Protein AF-A0A519E6S2-F1 (afdb_monomer_lite)

Secondary structure (DSSP, 8-state):
-------STTT-HHHHHHHHHH-TTS---PPPPTT----TTTTTS--HHHHHHHHHHHHT---

Sequence (63 aa):
MAFSADDGAHNRDDVYAEVATRHSGDDVIIPPCSSAVSSDTVETAPTQRDRHLQPIVEHCRMG

Structure (mmCIF, N/CA/C/O backbone):
data_AF-A0A519E6S2-F1
#
_entry.id   AF-A0A519E6S2-F1
#
loop_
_atom_site.group_PDB
_atom_site.id
_atom_site.type_symbol
_atom_site.label_atom_id
_atom_site.label_alt_id
_atom_site.label_comp_id
_atom_site.label_asym_id
_atom_site.label_entity_id
_atom_site.label_seq_id
_atom_site.pdbx_PDB_ins_code
_atom_site.Cartn_x
_atom_site.Cartn_y
_atom_site.Cartn_z
_atom_site.occupancy
_atom_site.B_iso_or_equiv
_atom_site.auth_seq_id
_atom_site.auth_comp_id
_atom_site.auth_asym_id
_atom_site.auth_atom_id
_atom_site.pdbx_PDB_model_num
ATOM 1 N N . MET A 1 1 ? 10.065 22.592 -2.164 1.00 36.50 1 MET A N 1
ATOM 2 C CA . MET A 1 1 ? 9.162 21.575 -1.592 1.00 36.50 1 MET A CA 1
ATOM 3 C C . MET A 1 1 ? 9.003 20.516 -2.667 1.00 36.50 1 MET A C 1
ATOM 5 O O . MET A 1 1 ? 8.360 20.788 -3.670 1.00 36.50 1 MET A O 1
ATOM 9 N N . ALA A 1 2 ? 9.768 19.428 -2.581 1.00 42.38 2 ALA A N 1
ATOM 10 C CA . ALA A 1 2 ? 9.805 18.412 -3.628 1.00 42.38 2 ALA A CA 1
ATOM 11 C C . ALA A 1 2 ? 8.688 17.401 -3.356 1.00 42.38 2 ALA A C 1
ATOM 13 O O . ALA A 1 2 ? 8.761 16.654 -2.387 1.00 42.38 2 ALA A O 1
ATOM 14 N N . PHE A 1 3 ? 7.643 17.430 -4.182 1.00 43.44 3 PHE A N 1
ATOM 15 C CA . PHE A 1 3 ? 6.704 16.323 -4.305 1.00 43.44 3 PHE A CA 1
ATOM 16 C C . PHE A 1 3 ? 7.479 15.201 -4.993 1.00 43.44 3 PHE A C 1
ATOM 18 O O . PHE A 1 3 ? 7.792 15.310 -6.180 1.00 43.44 3 PHE A 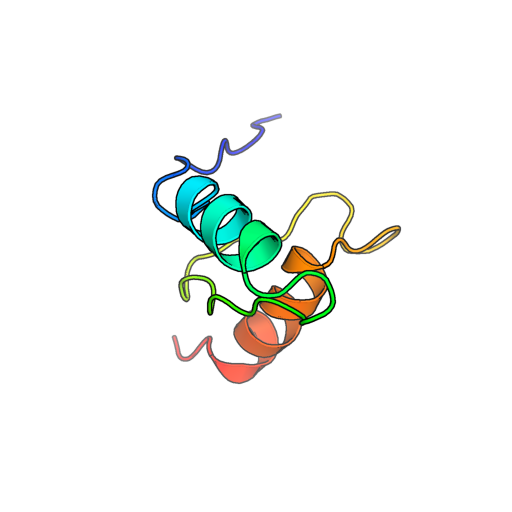O 1
ATOM 25 N N . SER A 1 4 ? 7.904 14.190 -4.240 1.00 47.72 4 SER A N 1
ATOM 26 C CA . SER A 1 4 ? 8.521 13.004 -4.828 1.00 47.72 4 SER A CA 1
ATOM 27 C C . SER A 1 4 ? 7.444 12.306 -5.648 1.00 47.72 4 SER A C 1
ATOM 29 O O . SER A 1 4 ? 6.604 11.603 -5.094 1.00 47.72 4 SER A O 1
ATOM 31 N N . ALA A 1 5 ? 7.418 12.561 -6.955 1.00 50.50 5 ALA A N 1
ATOM 32 C CA . ALA A 1 5 ? 6.620 11.773 -7.874 1.00 50.50 5 ALA A CA 1
ATOM 33 C C . ALA A 1 5 ? 7.140 10.334 -7.778 1.00 50.50 5 ALA A C 1
ATOM 35 O O . ALA A 1 5 ? 8.271 10.052 -8.173 1.00 50.50 5 ALA A O 1
ATOM 36 N N . ASP A 1 6 ? 6.347 9.455 -7.168 1.00 55.31 6 ASP A N 1
ATOM 37 C CA . ASP A 1 6 ? 6.498 8.012 -7.319 1.00 55.31 6 ASP A CA 1
ATOM 38 C C . ASP A 1 6 ? 6.570 7.748 -8.831 1.00 55.31 6 ASP A C 1
ATOM 40 O O . ASP A 1 6 ? 5.683 8.177 -9.567 1.00 55.31 6 ASP A O 1
ATOM 44 N N . ASP A 1 7 ? 7.647 7.121 -9.313 1.00 60.00 7 ASP A N 1
ATOM 45 C CA . ASP A 1 7 ? 7.919 6.903 -10.750 1.00 60.00 7 ASP A CA 1
ATOM 46 C C . ASP A 1 7 ? 6.844 6.032 -11.441 1.00 60.00 7 ASP A C 1
ATOM 48 O O . ASP A 1 7 ? 6.939 5.699 -12.617 1.00 60.00 7 ASP A O 1
ATOM 52 N N . GLY A 1 8 ? 5.801 5.610 -10.718 1.00 61.19 8 GLY A N 1
ATOM 53 C CA . GLY A 1 8 ? 4.686 4.840 -11.255 1.00 61.19 8 GLY A CA 1
ATOM 54 C C . GLY A 1 8 ? 5.043 3.388 -11.567 1.00 61.19 8 GLY A C 1
ATOM 55 O O . GLY A 1 8 ? 4.141 2.585 -11.802 1.00 61.19 8 GLY A O 1
ATOM 56 N N . ALA A 1 9 ? 6.324 3.007 -11.479 1.00 64.50 9 ALA A N 1
ATOM 57 C CA . ALA A 1 9 ? 6.831 1.654 -11.713 1.00 64.50 9 ALA A CA 1
ATOM 58 C C . ALA A 1 9 ? 6.101 0.566 -10.897 1.00 64.50 9 ALA A C 1
ATOM 60 O O . ALA A 1 9 ? 6.105 -0.611 -11.268 1.00 64.50 9 ALA A O 1
ATOM 61 N N . HIS A 1 10 ? 5.449 0.954 -9.798 1.00 64.88 10 HIS A N 1
ATOM 62 C CA . HIS A 1 10 ? 4.717 0.060 -8.903 1.00 64.88 10 HIS A CA 1
ATOM 63 C C . HIS A 1 10 ? 3.222 0.373 -8.780 1.00 64.88 10 HIS A C 1
ATOM 65 O O . HIS A 1 10 ? 2.546 -0.315 -8.019 1.00 64.88 10 HIS A O 1
ATOM 71 N N . ASN A 1 11 ? 2.686 1.368 -9.500 1.00 69.62 11 ASN A N 1
ATOM 72 C CA . ASN A 1 11 ? 1.278 1.750 -9.347 1.00 69.62 11 ASN A CA 1
ATOM 73 C C . ASN A 1 11 ? 0.318 0.675 -9.889 1.00 69.62 11 ASN A C 1
ATOM 75 O O . ASN A 1 11 ? -0.786 0.541 -9.377 1.00 69.62 11 ASN A O 1
ATOM 79 N N . ARG A 1 12 ? 0.769 -0.132 -10.871 1.00 73.44 12 ARG A N 1
ATOM 80 C CA . ARG A 1 12 ? 0.032 -1.264 -11.479 1.00 73.44 12 ARG A CA 1
ATOM 81 C C . ARG A 1 12 ? -1.474 -0.991 -11.645 1.00 73.44 12 ARG A C 1
ATOM 83 O O . ARG A 1 12 ? -2.307 -1.845 -11.335 1.00 73.44 12 ARG A O 1
ATOM 90 N N . ASP A 1 13 ? -1.823 0.209 -12.109 1.00 75.31 13 ASP A N 1
ATOM 91 C CA . ASP A 1 13 ? -3.220 0.641 -12.260 1.00 75.31 13 ASP A CA 1
ATOM 92 C C . ASP A 1 13 ? -3.997 -0.277 -13.209 1.00 75.31 13 ASP A C 1
ATOM 94 O O . ASP A 1 13 ? -5.187 -0.524 -13.025 1.00 75.31 13 ASP A O 1
ATOM 98 N N . ASP A 1 14 ? -3.302 -0.811 -14.213 1.00 76.81 14 ASP A N 1
ATOM 99 C CA . ASP A 1 14 ? -3.812 -1.800 -15.152 1.00 76.81 14 ASP A CA 1
ATOM 100 C C . ASP A 1 14 ? -4.260 -3.076 -14.432 1.00 76.81 14 ASP A C 1
ATOM 102 O O . ASP A 1 14 ? -5.377 -3.534 -14.658 1.00 76.81 14 ASP A O 1
ATOM 106 N N . VAL A 1 15 ? -3.453 -3.597 -13.503 1.00 79.00 15 VAL A N 1
ATOM 107 C CA . VAL A 1 15 ? -3.802 -4.769 -12.683 1.00 79.00 15 VAL A CA 1
ATOM 108 C C . VAL A 1 15 ? -4.974 -4.455 -11.757 1.00 79.00 15 VAL A C 1
ATOM 110 O O . VAL A 1 15 ? -5.898 -5.258 -11.649 1.00 79.00 15 VAL A O 1
ATOM 113 N N . TYR A 1 16 ? -4.989 -3.279 -11.126 1.00 74.88 16 TYR A N 1
ATOM 114 C CA . TYR A 1 16 ? -6.121 -2.854 -10.299 1.00 74.88 16 TYR A CA 1
ATOM 115 C C . TYR A 1 16 ? -7.429 -2.803 -11.097 1.00 74.88 16 TYR A C 1
ATOM 117 O O . TYR A 1 16 ? -8.444 -3.337 -10.645 1.00 74.88 16 TYR A O 1
ATOM 125 N N . ALA A 1 17 ? -7.411 -2.224 -12.300 1.00 79.38 17 ALA A N 1
ATOM 126 C CA . ALA A 1 17 ? -8.579 -2.164 -13.176 1.00 79.38 17 ALA A CA 1
ATOM 127 C C . ALA A 1 17 ? -9.037 -3.562 -13.633 1.00 79.38 17 ALA A C 1
ATOM 129 O O . ALA A 1 17 ? -10.235 -3.861 -13.661 1.00 79.38 17 ALA A O 1
ATOM 130 N N . GLU A 1 18 ? -8.088 -4.440 -13.957 1.00 82.88 18 GLU A N 1
ATOM 131 C CA . GLU A 1 18 ? -8.332 -5.811 -14.409 1.00 82.88 18 GLU A CA 1
ATOM 132 C C . GLU A 1 18 ? -8.963 -6.683 -13.310 1.00 82.88 18 GLU A C 1
ATOM 134 O O . GLU A 1 18 ? -9.891 -7.459 -13.573 1.00 82.88 18 GLU A O 1
ATOM 139 N N . VAL A 1 19 ? -8.492 -6.528 -12.068 1.00 80.69 19 VAL A N 1
ATOM 140 C CA . VAL A 1 19 ? -9.028 -7.238 -10.903 1.00 80.69 19 VAL A CA 1
ATOM 141 C C . VAL A 1 19 ? -10.376 -6.656 -10.491 1.00 80.69 19 VAL A C 1
ATOM 143 O O . VAL A 1 19 ? -11.311 -7.428 -10.314 1.00 80.69 19 VAL A O 1
ATOM 146 N N . ALA A 1 20 ? -10.543 -5.330 -10.445 1.00 79.81 20 ALA A N 1
ATOM 147 C CA . ALA A 1 20 ? -11.832 -4.699 -10.134 1.00 79.81 20 ALA A CA 1
ATOM 148 C C . ALA A 1 20 ? -12.951 -5.116 -11.109 1.00 79.81 20 ALA A C 1
ATOM 150 O O . ALA A 1 20 ? -14.115 -5.240 -10.719 1.00 79.81 20 ALA A O 1
ATOM 151 N N . THR A 1 21 ? -12.589 -5.388 -12.367 1.00 84.38 21 THR A N 1
ATOM 152 C CA . THR A 1 21 ? -13.510 -5.888 -13.399 1.00 84.38 21 THR A CA 1
ATOM 153 C C . THR A 1 21 ? -13.956 -7.334 -13.146 1.00 84.38 21 THR A C 1
ATOM 155 O O . THR A 1 21 ? -15.080 -7.693 -13.487 1.00 84.38 21 THR A O 1
ATOM 158 N N . ARG A 1 22 ? -13.101 -8.183 -12.557 1.00 84.19 22 ARG A N 1
ATOM 159 C CA . ARG A 1 22 ? -13.416 -9.602 -12.279 1.00 84.19 22 ARG A CA 1
ATOM 160 C C . A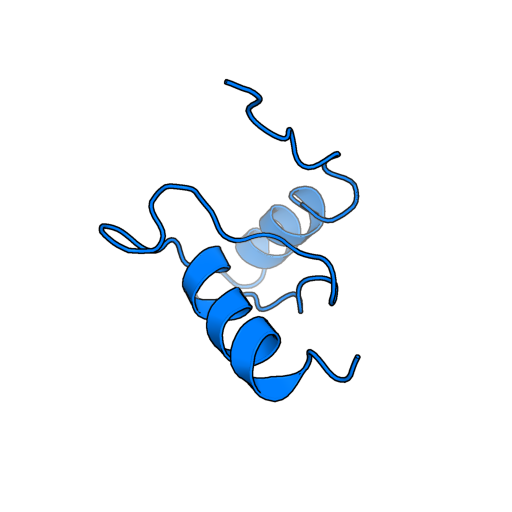RG A 1 22 ? -13.945 -9.856 -10.871 1.00 84.19 22 ARG A C 1
ATO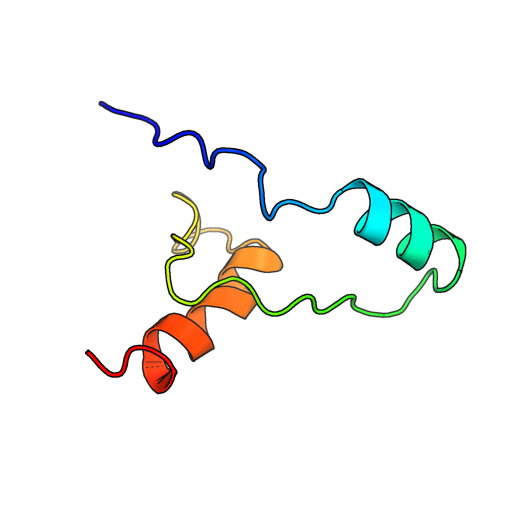M 162 O O . ARG A 1 22 ? -14.697 -10.801 -10.667 1.00 84.19 22 ARG A O 1
ATOM 169 N N . HIS A 1 23 ? -13.544 -9.014 -9.931 1.00 82.56 23 HIS A N 1
ATOM 170 C CA . HIS A 1 23 ? -13.740 -9.160 -8.498 1.00 82.56 23 HIS A CA 1
ATOM 171 C C . HIS A 1 23 ? -14.296 -7.859 -7.925 1.00 82.56 23 HIS A C 1
ATOM 173 O O . HIS A 1 23 ? -13.679 -7.193 -7.095 1.00 82.56 23 HIS A O 1
ATOM 179 N N . SER A 1 24 ? -15.468 -7.460 -8.421 1.00 68.75 24 SER A N 1
ATOM 180 C CA . SER A 1 24 ? -16.163 -6.243 -8.001 1.00 68.75 24 SER A CA 1
ATOM 181 C C . SER A 1 24 ? -16.704 -6.401 -6.573 1.00 68.75 24 SER A C 1
ATOM 183 O O . SER A 1 24 ? -17.886 -6.663 -6.367 1.00 68.75 24 SER A O 1
ATOM 185 N N . GLY A 1 25 ? -15.823 -6.304 -5.580 1.00 72.88 25 GLY A N 1
ATOM 186 C CA . GLY A 1 25 ? -16.153 -6.471 -4.164 1.00 72.88 25 GLY A CA 1
ATOM 187 C C . GLY A 1 25 ? -14.999 -6.975 -3.299 1.00 72.88 25 GLY A C 1
ATOM 188 O O . GLY A 1 25 ? -15.079 -6.840 -2.080 1.00 72.88 25 GLY A O 1
ATOM 189 N N . ASP A 1 26 ? -13.936 -7.506 -3.908 1.00 79.81 26 ASP A N 1
ATOM 190 C CA . ASP A 1 26 ? -12.770 -7.994 -3.172 1.00 79.81 26 ASP A CA 1
ATOM 191 C C . ASP A 1 26 ? -11.716 -6.888 -3.000 1.00 79.81 26 ASP A C 1
ATOM 193 O O . ASP A 1 26 ? -11.499 -6.054 -3.884 1.00 79.81 26 ASP A O 1
ATOM 197 N N . ASP A 1 27 ? -11.039 -6.892 -1.851 1.00 72.00 27 ASP A N 1
ATOM 198 C CA . ASP A 1 27 ? -9.921 -5.991 -1.567 1.00 72.00 27 ASP A CA 1
ATOM 199 C C . ASP A 1 27 ? -8.658 -6.503 -2.281 1.00 72.00 27 ASP A C 1
ATOM 201 O O . ASP A 1 27 ? -8.209 -7.630 -2.052 1.00 72.00 27 ASP A O 1
ATOM 205 N N . VAL A 1 28 ? -8.099 -5.695 -3.186 1.00 71.12 28 VAL A N 1
ATOM 206 C CA . VAL A 1 28 ? -6.917 -6.070 -3.975 1.00 71.12 28 VAL A CA 1
ATOM 207 C C . VAL A 1 28 ? -5.657 -5.606 -3.268 1.00 71.12 28 VAL A C 1
ATOM 209 O O . VAL A 1 28 ? -5.330 -4.417 -3.239 1.00 71.12 28 VAL A O 1
ATOM 212 N N . ILE A 1 29 ? -4.919 -6.580 -2.748 1.00 68.31 29 ILE A N 1
ATOM 213 C CA . ILE A 1 29 ? -3.678 -6.358 -2.020 1.00 68.31 29 ILE A CA 1
ATOM 214 C C . ILE A 1 29 ? -2.498 -6.713 -2.923 1.00 68.31 29 ILE A C 1
ATOM 216 O O . ILE A 1 29 ? -2.138 -7.880 -3.073 1.00 68.31 29 ILE A O 1
ATOM 220 N N . ILE A 1 30 ? -1.872 -5.697 -3.517 1.00 69.50 30 ILE A N 1
ATOM 221 C CA . ILE A 1 30 ? -0.530 -5.823 -4.092 1.00 69.50 30 ILE A CA 1
ATOM 222 C C . ILE A 1 30 ? 0.451 -5.384 -3.003 1.00 69.50 30 ILE A C 1
ATOM 224 O O . ILE A 1 30 ? 0.394 -4.220 -2.603 1.00 69.50 30 ILE A O 1
ATOM 228 N N . PRO A 1 31 ? 1.345 -6.262 -2.509 1.00 66.69 31 PRO A N 1
ATOM 229 C CA . PRO A 1 31 ? 2.356 -5.859 -1.546 1.00 66.69 31 PRO A CA 1
ATOM 230 C C . PRO A 1 31 ? 3.205 -4.734 -2.150 1.00 66.69 31 PRO A C 1
ATOM 232 O O . PRO A 1 31 ? 3.830 -4.941 -3.196 1.00 66.69 31 PRO A O 1
ATOM 235 N N . PRO A 1 32 ? 3.222 -3.539 -1.546 1.00 67.56 32 PRO A N 1
ATOM 236 C CA . PRO A 1 32 ? 4.080 -2.474 -2.026 1.00 67.56 32 PRO A CA 1
ATOM 237 C C . PRO A 1 32 ? 5.555 -2.837 -1.799 1.00 67.56 32 PRO A C 1
ATOM 239 O O . PRO A 1 32 ? 5.898 -3.608 -0.900 1.00 67.56 32 PRO A O 1
ATOM 242 N N . CYS A 1 33 ? 6.443 -2.292 -2.635 1.00 67.88 33 CYS A N 1
ATOM 243 C CA . CYS A 1 33 ? 7.884 -2.503 -2.496 1.00 67.88 33 CYS A CA 1
ATOM 244 C C . CYS A 1 33 ? 8.382 -2.069 -1.109 1.00 67.88 33 CYS A C 1
ATOM 246 O O . CYS A 1 33 ? 7.857 -1.129 -0.519 1.00 67.88 33 CYS A O 1
ATOM 248 N N . SER A 1 34 ? 9.449 -2.701 -0.611 1.00 67.50 34 SER A N 1
ATOM 249 C CA . SER A 1 34 ? 10.060 -2.359 0.687 1.00 67.50 34 SER A CA 1
ATOM 250 C C . SER A 1 34 ? 10.527 -0.898 0.786 1.00 67.50 34 SER A C 1
ATOM 252 O O . SER A 1 34 ? 10.660 -0.364 1.886 1.00 67.50 34 SER A O 1
ATOM 254 N N . SER A 1 35 ? 10.758 -0.238 -0.353 1.00 70.38 35 SER A N 1
ATOM 255 C CA . SER A 1 35 ? 11.116 1.180 -0.463 1.00 70.38 35 SER A CA 1
ATOM 256 C C . SER A 1 35 ? 9.925 2.125 -0.658 1.00 70.38 35 SER A C 1
ATOM 258 O O . SER A 1 35 ? 10.140 3.322 -0.841 1.00 70.38 35 SER A O 1
ATOM 260 N N . ALA A 1 36 ? 8.688 1.626 -0.671 1.00 74.50 36 ALA A N 1
ATOM 261 C CA . ALA A 1 36 ? 7.514 2.455 -0.903 1.00 74.50 36 ALA A CA 1
ATOM 262 C C . ALA A 1 36 ? 7.326 3.494 0.217 1.00 74.50 36 ALA A C 1
ATOM 264 O O . ALA A 1 36 ? 7.530 3.215 1.400 1.00 74.50 36 ALA A O 1
ATOM 265 N N . VAL 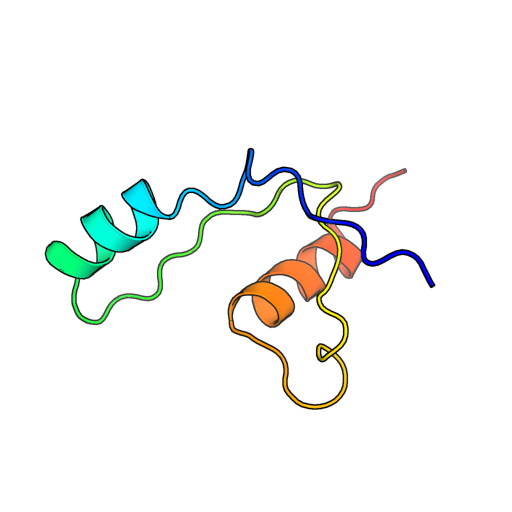A 1 37 ? 6.948 4.711 -0.180 1.00 74.94 37 VAL A N 1
ATOM 266 C CA . VAL A 1 37 ? 6.799 5.870 0.709 1.00 74.94 37 VAL A CA 1
ATOM 267 C C . VAL A 1 37 ? 5.314 6.138 0.959 1.00 74.94 37 VAL A C 1
ATOM 269 O O . VAL A 1 37 ? 4.495 5.984 0.051 1.00 74.94 37 VAL A O 1
ATOM 272 N N . SER A 1 38 ? 4.972 6.519 2.193 1.00 74.44 38 SER A N 1
ATOM 273 C CA . SER A 1 38 ? 3.613 6.909 2.587 1.00 74.44 38 SER A CA 1
ATOM 274 C C . SER A 1 38 ? 3.152 8.186 1.881 1.00 74.44 38 SER A C 1
ATOM 276 O O . SER A 1 38 ? 3.968 9.039 1.529 1.00 74.44 38 SER A O 1
ATOM 278 N N . SER A 1 39 ? 1.838 8.342 1.726 1.00 75.31 39 SER A N 1
ATOM 279 C CA . SER A 1 39 ? 1.242 9.572 1.200 1.00 75.31 39 SER A CA 1
ATOM 280 C C . SER A 1 39 ? 1.285 10.696 2.240 1.00 75.31 39 SER A C 1
ATOM 282 O O . SER A 1 39 ? 1.290 10.444 3.444 1.00 75.31 39 SER A O 1
ATOM 284 N N . ASP A 1 40 ? 1.229 11.949 1.783 1.00 80.31 40 ASP A N 1
ATOM 285 C CA . ASP A 1 40 ? 1.244 13.143 2.650 1.00 80.31 40 ASP A CA 1
ATOM 286 C C . ASP A 1 40 ? 0.052 13.178 3.634 1.00 80.31 40 ASP A C 1
ATOM 288 O O . ASP A 1 40 ? 0.132 13.720 4.732 1.00 80.31 40 ASP A O 1
ATOM 292 N N . THR A 1 41 ? -1.063 12.537 3.266 1.00 80.62 41 THR A N 1
ATOM 293 C CA . THR A 1 41 ? -2.309 12.508 4.047 1.00 80.62 41 THR A CA 1
ATOM 294 C C . THR A 1 41 ? -2.443 11.304 4.981 1.00 80.62 41 THR A C 1
ATOM 296 O O . THR A 1 41 ? -3.506 11.137 5.580 1.00 80.62 41 THR A O 1
ATOM 299 N N . VAL A 1 42 ? -1.405 10.470 5.132 1.00 83.25 42 VAL A N 1
ATOM 300 C CA . VAL A 1 42 ? -1.463 9.227 5.929 1.00 83.25 42 VAL A CA 1
ATOM 301 C C . VAL A 1 42 ? -1.959 9.448 7.364 1.00 83.25 42 VAL A C 1
ATOM 303 O O . VAL A 1 42 ? -2.730 8.639 7.876 1.00 83.25 42 VAL A O 1
ATOM 306 N N . GLU A 1 43 ? -1.599 10.576 7.977 1.00 82.81 43 GLU A N 1
ATOM 307 C CA . GLU A 1 43 ? -1.948 10.891 9.367 1.00 82.81 43 GLU A CA 1
ATOM 308 C C . GLU A 1 43 ? -3.410 11.334 9.551 1.00 82.81 43 GLU A C 1
ATOM 310 O O . GLU A 1 43 ? -3.967 11.196 10.638 1.00 82.81 43 GLU A O 1
ATOM 315 N N . THR A 1 44 ? -4.048 11.895 8.516 1.00 85.81 44 THR A N 1
ATOM 316 C CA . THR A 1 44 ? -5.363 12.559 8.638 1.00 85.81 44 THR A CA 1
ATOM 317 C C . THR A 1 44 ? -6.476 11.857 7.868 1.00 85.81 44 THR A C 1
ATOM 319 O O . THR A 1 44 ? -7.612 11.800 8.337 1.00 85.81 44 THR A O 1
ATOM 322 N N . ALA A 1 45 ? -6.164 11.299 6.701 1.00 87.06 45 ALA A N 1
ATOM 323 C CA . ALA A 1 45 ? -7.089 10.565 5.851 1.00 87.06 45 ALA A CA 1
ATOM 324 C C . ALA A 1 45 ? -6.311 9.477 5.093 1.00 87.06 45 ALA A C 1
ATOM 326 O O . ALA A 1 45 ? -6.020 9.639 3.903 1.00 87.06 45 ALA A O 1
ATOM 327 N N . PRO A 1 46 ? -5.944 8.374 5.773 1.00 78.44 46 PRO A N 1
ATOM 328 C CA . PRO A 1 46 ? -5.158 7.323 5.154 1.00 78.44 46 PRO A CA 1
ATOM 329 C C . PRO A 1 46 ? -5.937 6.687 4.006 1.00 78.44 46 PRO A C 1
ATOM 331 O O . PRO A 1 46 ? -7.078 6.229 4.165 1.00 78.44 46 PRO A O 1
ATOM 334 N N . THR A 1 47 ? -5.295 6.642 2.844 1.00 80.50 47 THR A N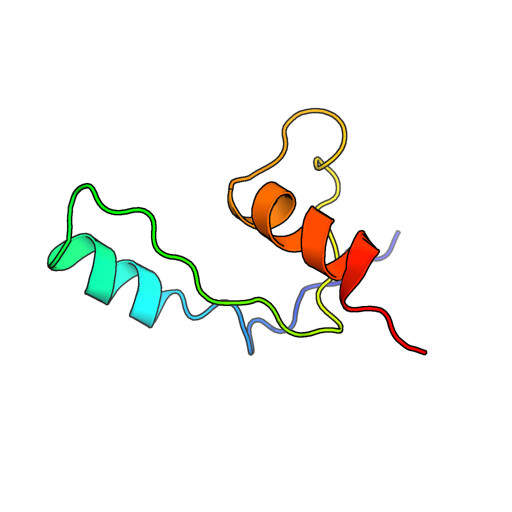 1
ATOM 335 C CA . THR A 1 47 ? -5.784 5.887 1.695 1.00 80.50 47 THR A CA 1
ATOM 336 C C . THR A 1 47 ? -5.684 4.385 1.980 1.00 80.50 47 THR A C 1
ATOM 338 O O . THR A 1 47 ? -5.013 3.941 2.915 1.00 80.50 47 THR A O 1
ATOM 341 N N . GLN A 1 48 ? -6.348 3.561 1.169 1.00 76.00 48 GLN A N 1
ATOM 342 C CA . GLN A 1 48 ? -6.200 2.101 1.241 1.00 76.00 48 GLN A CA 1
ATOM 343 C C . GLN A 1 48 ? -4.726 1.672 1.099 1.00 76.00 48 GLN A C 1
ATOM 345 O O . GLN A 1 48 ? -4.274 0.787 1.826 1.00 76.00 48 GLN A O 1
ATOM 350 N N . ARG A 1 49 ? -3.961 2.361 0.236 1.00 78.00 49 ARG A N 1
ATOM 351 C CA . ARG A 1 49 ? -2.516 2.163 0.054 1.00 78.00 49 ARG A CA 1
ATOM 352 C C . ARG A 1 49 ? -1.725 2.496 1.321 1.00 78.00 49 ARG A C 1
ATOM 354 O O . ARG A 1 49 ? -0.866 1.712 1.708 1.00 78.00 49 ARG A O 1
ATOM 361 N N . ASP A 1 50 ? -2.036 3.601 2.001 1.00 80.19 50 ASP A N 1
ATOM 362 C CA . ASP A 1 50 ? -1.332 3.990 3.234 1.00 80.19 50 ASP A CA 1
ATOM 363 C C . ASP A 1 50 ? -1.510 2.958 4.352 1.00 80.19 50 ASP A C 1
ATOM 365 O O . ASP A 1 50 ? -0.548 2.596 5.028 1.00 80.19 50 ASP A O 1
ATOM 369 N N . ARG A 1 51 ? -2.728 2.420 4.504 1.00 79.81 51 ARG A N 1
ATOM 370 C CA . ARG A 1 51 ? -3.007 1.353 5.482 1.00 79.81 51 ARG A CA 1
ATOM 371 C C . ARG A 1 51 ? -2.228 0.075 5.177 1.00 79.81 51 ARG A C 1
ATOM 373 O O . ARG A 1 51 ? -1.826 -0.627 6.097 1.00 79.81 51 ARG A O 1
ATOM 380 N N . HIS A 1 52 ? -1.986 -0.203 3.898 1.00 77.25 52 HIS A N 1
ATOM 381 C CA . HIS A 1 52 ? -1.162 -1.328 3.461 1.00 77.25 52 HIS A CA 1
ATOM 382 C C . HIS A 1 52 ? 0.337 -1.119 3.690 1.00 77.25 52 HIS A C 1
ATOM 384 O O . HIS A 1 52 ? 1.062 -2.083 3.924 1.00 77.25 52 HIS A O 1
ATOM 390 N N . LEU A 1 53 ? 0.806 0.129 3.638 1.00 77.31 53 LEU A N 1
ATOM 391 C CA . LEU A 1 53 ? 2.213 0.476 3.845 1.00 77.31 53 LEU A CA 1
ATOM 392 C C . LEU A 1 53 ? 2.629 0.467 5.321 1.00 77.31 53 LEU A C 1
ATOM 394 O O . LEU A 1 53 ? 3.773 0.122 5.615 1.00 77.31 53 LEU A O 1
ATOM 398 N N . GLN A 1 54 ? 1.728 0.805 6.248 1.00 78.06 54 GLN A N 1
ATOM 399 C CA . GLN A 1 54 ? 2.008 0.835 7.692 1.00 78.06 54 GLN A CA 1
ATOM 400 C C . GLN A 1 54 ? 2.693 -0.438 8.235 1.00 78.06 54 GLN A C 1
ATOM 402 O O . GLN A 1 54 ? 3.791 -0.313 8.785 1.00 78.06 54 GLN A O 1
ATOM 407 N N . PRO A 1 55 ? 2.155 -1.659 8.033 1.00 78.50 55 PRO A N 1
ATOM 408 C CA . PRO A 1 55 ? 2.788 -2.875 8.551 1.00 78.50 55 PRO A CA 1
ATOM 409 C C . PRO A 1 55 ? 4.149 -3.176 7.901 1.00 78.50 55 PRO A C 1
ATOM 411 O O . PRO A 1 55 ? 4.989 -3.837 8.504 1.00 78.50 55 PRO A O 1
ATOM 414 N N . ILE A 1 56 ? 4.409 -2.683 6.687 1.00 76.38 56 ILE A N 1
ATOM 415 C CA . ILE A 1 56 ? 5.680 -2.885 5.972 1.00 76.38 56 ILE A CA 1
ATOM 416 C C . ILE A 1 56 ? 6.752 -1.940 6.513 1.00 76.38 56 ILE A C 1
ATOM 418 O O . ILE A 1 56 ? 7.895 -2.351 6.718 1.00 76.38 56 ILE A O 1
ATOM 422 N N . VAL A 1 57 ? 6.382 -0.691 6.803 1.00 73.62 57 VAL A N 1
ATOM 423 C CA . VAL A 1 57 ? 7.262 0.254 7.500 1.00 73.62 57 VAL A CA 1
ATOM 424 C C . VAL A 1 57 ? 7.619 -0.266 8.892 1.00 73.62 57 VAL A C 1
ATOM 426 O O . VAL A 1 57 ? 8.776 -0.150 9.290 1.00 73.62 57 VAL A O 1
ATOM 429 N N . GLU A 1 58 ? 6.653 -0.855 9.601 1.00 75.50 58 GLU A N 1
ATOM 430 C CA . GLU A 1 58 ? 6.829 -1.345 10.971 1.00 75.50 58 GLU A CA 1
ATOM 431 C C . GLU A 1 58 ? 7.600 -2.674 11.051 1.00 75.50 58 GLU A C 1
ATOM 433 O O . GLU A 1 58 ? 8.435 -2.845 11.939 1.00 75.50 58 GLU A O 1
ATOM 438 N N . HIS A 1 59 ? 7.356 -3.611 10.128 1.00 76.31 59 HIS A N 1
ATOM 439 C CA . HIS A 1 59 ? 7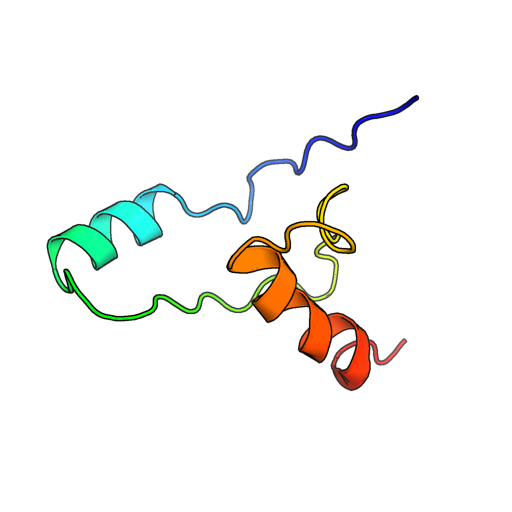.869 -4.985 10.241 1.00 76.31 59 HIS A CA 1
ATOM 440 C C . HIS A 1 59 ? 8.831 -5.412 9.129 1.00 76.31 59 HIS A C 1
ATOM 442 O O . HIS A 1 59 ? 9.649 -6.304 9.344 1.00 76.31 59 HIS A O 1
ATOM 448 N N . CYS A 1 60 ? 8.751 -4.820 7.936 1.00 65.62 60 CYS A N 1
ATOM 449 C CA . CYS A 1 60 ? 9.545 -5.251 6.779 1.00 65.62 60 CYS A CA 1
ATOM 450 C C . CYS A 1 60 ? 10.800 -4.405 6.550 1.00 65.62 60 CYS A C 1
ATOM 452 O O . CYS A 1 60 ? 11.658 -4.801 5.759 1.00 65.62 60 CYS A O 1
ATOM 454 N N . ARG A 1 61 ? 10.956 -3.279 7.257 1.00 63.34 61 ARG A N 1
ATOM 455 C CA . ARG A 1 61 ? 12.233 -2.561 7.346 1.00 63.34 61 ARG A CA 1
ATOM 456 C C . ARG A 1 61 ? 13.220 -3.317 8.241 1.00 63.34 61 ARG A C 1
ATOM 458 O O . ARG A 1 61 ? 13.521 -2.900 9.353 1.00 63.34 61 ARG A O 1
ATOM 465 N N . MET A 1 62 ? 13.747 -4.426 7.734 1.00 60.06 62 MET A N 1
ATOM 466 C CA . MET A 1 62 ? 15.065 -4.903 8.150 1.00 60.06 62 MET A CA 1
ATOM 467 C C . MET A 1 62 ? 16.089 -4.124 7.320 1.00 60.06 62 MET A C 1
ATOM 469 O O . MET A 1 62 ? 15.940 -4.063 6.101 1.00 60.06 62 MET A O 1
ATOM 473 N N . GLY A 1 63 ? 17.015 -3.444 8.002 1.00 60.62 63 GLY A N 1
ATOM 474 C CA . GLY A 1 63 ? 17.963 -2.487 7.413 1.00 60.62 63 GLY A CA 1
ATOM 475 C C . GLY A 1 63 ? 18.787 -3.015 6.247 1.00 60.62 63 GLY A C 1
ATOM 476 O O . GLY A 1 63 ? 19.048 -4.238 6.205 1.00 60.62 63 GLY A O 1
#

Radius of gyration: 13.1 Å; chains: 1; bounding box: 34×31×26 Å

pLDDT: mean 71.85, std 10.81, range [36.5, 87.06]

Foldseek 3Di:
DDPPPPPCPFVPVVVVVVCCVVPVDDDDDDQDDLPDDADPCLVPDGDPVSVSCVVSVVPVPPD